Protein AF-A0A846Q5H7-F1 (afdb_monomer_lite)

Sequence (48 aa):
MVVGADSHTCTYGALGVFATGIGSTEMTSVFITGRLWFKVPKVIKVVA

Structure (mmCIF, N/CA/C/O backbone):
data_AF-A0A846Q5H7-F1
#
_entry.id   AF-A0A846Q5H7-F1
#
loop_
_atom_site.group_PDB
_atom_site.id
_atom_site.type_symbol
_atom_sit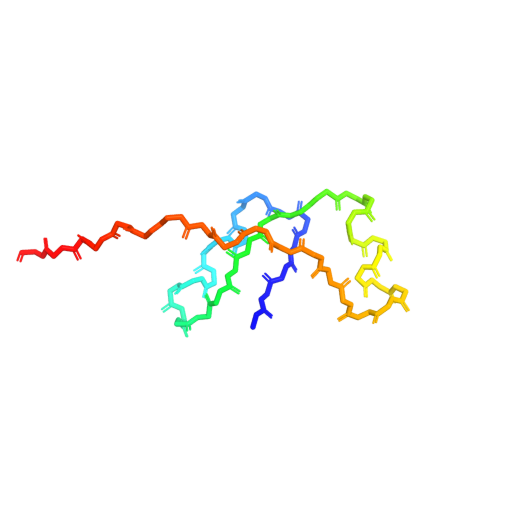e.label_atom_id
_atom_site.label_alt_id
_atom_site.label_comp_id
_atom_site.label_asym_id
_atom_site.label_entity_id
_atom_site.label_seq_id
_atom_site.pdbx_PDB_ins_code
_atom_site.Cartn_x
_atom_site.Cartn_y
_atom_site.Cartn_z
_atom_site.occupancy
_atom_site.B_iso_or_equiv
_atom_site.auth_seq_id
_atom_site.auth_comp_id
_atom_site.auth_asym_id
_atom_site.auth_atom_id
_atom_site.pdbx_PDB_model_num
ATOM 1 N N . MET A 1 1 ? -9.804 -1.989 -5.652 1.00 90.19 1 MET A N 1
ATOM 2 C CA . MET A 1 1 ? -8.427 -2.116 -5.132 1.00 90.19 1 MET A CA 1
ATOM 3 C C . MET A 1 1 ? -7.588 -1.048 -5.803 1.00 90.19 1 MET A C 1
ATOM 5 O O . MET A 1 1 ? -7.717 -0.908 -7.011 1.00 90.19 1 MET A O 1
ATOM 9 N N . VAL A 1 2 ? -6.801 -0.287 -5.044 1.00 97.81 2 VAL A N 1
ATOM 10 C CA . VAL A 1 2 ? -5.969 0.816 -5.552 1.00 97.81 2 VAL A CA 1
ATOM 11 C C . VAL A 1 2 ? -4.542 0.647 -5.036 1.00 97.81 2 VAL A C 1
ATOM 13 O O . VAL A 1 2 ? -4.336 0.364 -3.858 1.00 97.81 2 VAL A O 1
ATOM 16 N N . VAL A 1 3 ? -3.560 0.823 -5.913 1.00 98.06 3 VAL A N 1
ATOM 17 C CA . VAL A 1 3 ? -2.139 0.869 -5.555 1.00 98.06 3 VAL A CA 1
ATOM 18 C C . VAL A 1 3 ? -1.508 2.116 -6.152 1.00 98.06 3 VAL A C 1
ATOM 20 O O . VAL A 1 3 ? -1.915 2.562 -7.223 1.00 98.06 3 VAL A O 1
ATOM 23 N N . GLY A 1 4 ? -0.534 2.687 -5.455 1.00 97.88 4 GLY A N 1
ATOM 24 C CA . GLY A 1 4 ? 0.107 3.937 -5.843 1.00 97.88 4 GLY A CA 1
ATOM 25 C C . GLY A 1 4 ? 1.534 4.007 -5.319 1.00 97.88 4 GLY A C 1
ATOM 26 O O . GLY A 1 4 ? 1.875 3.334 -4.351 1.00 97.88 4 GLY A O 1
ATOM 27 N N . ALA A 1 5 ? 2.368 4.817 -5.969 1.00 97.44 5 ALA A N 1
ATOM 28 C CA . ALA A 1 5 ? 3.752 5.047 -5.543 1.00 97.44 5 ALA A CA 1
ATOM 29 C C . ALA A 1 5 ? 3.863 6.053 -4.378 1.00 97.44 5 ALA A C 1
ATOM 31 O O . ALA A 1 5 ? 4.957 6.318 -3.890 1.00 97.44 5 ALA A O 1
ATOM 32 N N . ASP A 1 6 ? 2.736 6.625 -3.944 1.00 98.38 6 ASP A N 1
ATOM 33 C CA . ASP A 1 6 ? 2.659 7.541 -2.811 1.00 98.38 6 ASP A CA 1
ATOM 34 C C . ASP A 1 6 ? 2.320 6.793 -1.511 1.00 98.38 6 ASP A C 1
ATOM 36 O O . ASP A 1 6 ? 1.465 5.898 -1.489 1.00 98.38 6 ASP A O 1
ATOM 40 N N . SER A 1 7 ? 2.957 7.182 -0.404 1.00 97.50 7 SER A N 1
ATOM 41 C CA . SER A 1 7 ? 2.747 6.546 0.903 1.00 97.50 7 SER A CA 1
ATOM 42 C C . SER A 1 7 ? 1.346 6.795 1.476 1.00 97.50 7 SER A C 1
ATOM 44 O O . SER A 1 7 ? 0.860 5.981 2.261 1.00 97.50 7 SER A O 1
ATOM 46 N N . HIS A 1 8 ? 0.654 7.850 1.031 1.00 98.44 8 HIS A N 1
ATOM 47 C CA . HIS A 1 8 ? -0.708 8.206 1.433 1.00 98.44 8 HIS A CA 1
ATOM 48 C C . HIS A 1 8 ? -1.777 7.677 0.474 1.00 98.44 8 HIS A C 1
ATOM 50 O O . HIS A 1 8 ? -2.950 8.038 0.600 1.00 98.44 8 HIS A O 1
ATOM 56 N N . THR A 1 9 ? -1.438 6.738 -0.416 1.00 98.56 9 THR A N 1
ATOM 57 C CA . THR A 1 9 ? -2.431 6.008 -1.225 1.00 98.56 9 THR A CA 1
ATOM 58 C C . THR A 1 9 ? -3.530 5.369 -0.350 1.00 98.56 9 THR A C 1
ATOM 60 O O . THR A 1 9 ? -4.660 5.194 -0.803 1.00 98.56 9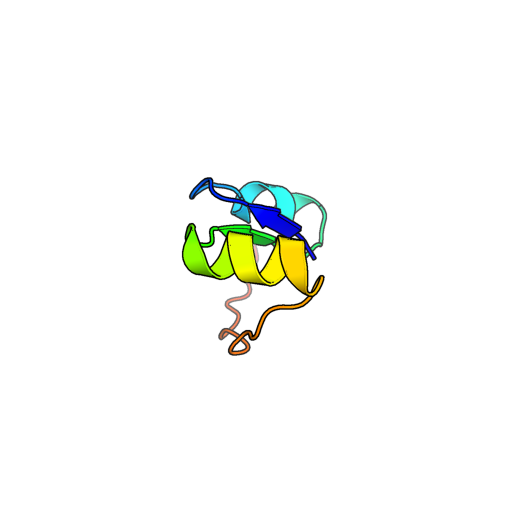 THR A O 1
ATOM 63 N N . CYS A 1 10 ? -3.252 5.083 0.932 1.00 97.94 10 CYS A N 1
ATOM 64 C CA . CYS A 1 10 ? -4.244 4.609 1.906 1.00 97.94 10 CYS A CA 1
ATOM 65 C C . CYS A 1 10 ? -5.450 5.553 2.092 1.00 97.94 10 CYS A C 1
ATOM 67 O O . CYS A 1 10 ? -6.515 5.085 2.489 1.00 97.94 10 CYS A O 1
ATOM 69 N N . THR A 1 11 ? -5.327 6.838 1.740 1.00 98.50 11 THR A N 1
ATOM 70 C CA . THR A 1 11 ? -6.416 7.832 1.773 1.00 98.50 11 THR A CA 1
ATOM 71 C C . THR A 1 11 ? -7.642 7.371 0.986 1.00 98.50 11 THR A C 1
ATOM 73 O O . THR A 1 11 ? -8.774 7.552 1.433 1.00 98.50 11 THR A O 1
ATOM 76 N N . TYR A 1 12 ? -7.441 6.688 -0.147 1.00 98.38 12 TYR A N 1
ATOM 77 C CA . TYR A 1 12 ? -8.544 6.146 -0.944 1.00 98.38 12 TYR A CA 1
ATOM 78 C C . TYR A 1 12 ? -9.359 5.076 -0.200 1.00 98.38 12 TYR A C 1
ATOM 80 O O . TYR A 1 12 ? -10.486 4.790 -0.598 1.00 98.38 12 TYR A O 1
ATOM 88 N N . GLY A 1 13 ? -8.852 4.532 0.913 1.00 97.75 13 GLY A N 1
ATOM 89 C CA . GLY A 1 13 ? -9.595 3.643 1.807 1.00 97.75 13 GLY A CA 1
ATOM 90 C C . GLY A 1 13 ? -10.885 4.255 2.359 1.00 97.75 13 GLY A C 1
ATOM 91 O O . GLY A 1 13 ? -11.840 3.522 2.611 1.00 97.75 13 GLY A O 1
ATOM 92 N N . ALA A 1 14 ? -10.970 5.588 2.445 1.00 97.69 14 ALA A N 1
ATOM 93 C CA . ALA A 1 14 ? -12.195 6.302 2.813 1.00 97.69 14 ALA A CA 1
ATOM 94 C C . ALA A 1 14 ? -13.370 6.037 1.849 1.00 97.69 14 ALA A C 1
ATOM 96 O O . ALA A 1 14 ? -14.526 6.181 2.232 1.00 97.69 14 ALA A O 1
ATOM 97 N N . LEU A 1 15 ? -13.086 5.603 0.616 1.00 98.25 15 LEU A N 1
ATOM 98 C CA . LEU A 1 15 ? -14.085 5.251 -0.397 1.00 98.25 15 LEU A CA 1
ATOM 99 C C . LEU A 1 15 ? -14.549 3.783 -0.307 1.00 98.25 15 LEU A C 1
ATOM 101 O O . LEU A 1 15 ? -15.219 3.294 -1.213 1.00 98.25 15 LEU A O 1
ATOM 105 N N . GLY A 1 16 ? -14.169 3.049 0.746 1.00 96.69 16 GLY A N 1
ATOM 106 C CA . GLY A 1 16 ? -14.546 1.642 0.932 1.00 96.69 16 GLY A CA 1
ATOM 107 C C . GLY A 1 16 ? -13.757 0.657 0.062 1.00 96.69 16 GLY A C 1
ATOM 108 O O . GLY A 1 16 ? -14.183 -0.482 -0.127 1.00 96.69 16 GLY A O 1
ATOM 109 N N . VAL A 1 17 ? -12.604 1.069 -0.474 1.00 97.62 17 VAL A N 1
ATOM 110 C CA . VAL A 1 17 ? -11.720 0.214 -1.281 1.00 97.62 17 VAL A CA 1
ATOM 111 C C . VAL A 1 17 ? -10.453 -0.158 -0.514 1.00 97.62 17 VAL A C 1
ATOM 113 O O . VAL A 1 17 ? -9.911 0.641 0.240 1.00 97.62 17 VAL A O 1
ATOM 116 N N . PHE A 1 18 ? -9.911 -1.355 -0.748 1.00 97.69 18 PHE A N 1
ATOM 117 C CA . PHE A 1 18 ? -8.551 -1.663 -0.299 1.00 97.69 18 PHE A CA 1
ATOM 118 C C . PHE A 1 18 ? -7.543 -0.814 -1.088 1.00 97.69 18 PHE A C 1
ATOM 120 O O . PHE A 1 18 ? -7.504 -0.910 -2.322 1.00 97.69 18 PHE A O 1
ATOM 127 N N . ALA A 1 19 ? -6.761 0.008 -0.384 1.00 98.19 19 ALA A N 1
ATOM 128 C CA . ALA A 1 19 ? -5.783 0.919 -0.966 1.00 98.19 19 ALA A CA 1
ATOM 129 C C . ALA A 1 19 ? -4.457 0.890 -0.194 1.00 98.19 19 ALA A C 1
ATOM 131 O O . ALA A 1 19 ? -4.455 0.927 1.037 1.00 98.19 19 ALA A O 1
ATOM 132 N N . THR A 1 20 ? -3.329 0.820 -0.903 1.00 98.19 20 THR A N 1
ATOM 133 C CA . THR A 1 20 ? -2.002 0.764 -0.272 1.00 98.19 20 THR A CA 1
ATOM 134 C C . THR A 1 20 ? -0.909 1.368 -1.153 1.00 98.19 20 THR A C 1
ATOM 136 O O . THR A 1 20 ? -1.001 1.331 -2.381 1.00 98.19 20 THR A O 1
ATOM 139 N N . GLY A 1 21 ? 0.111 1.945 -0.518 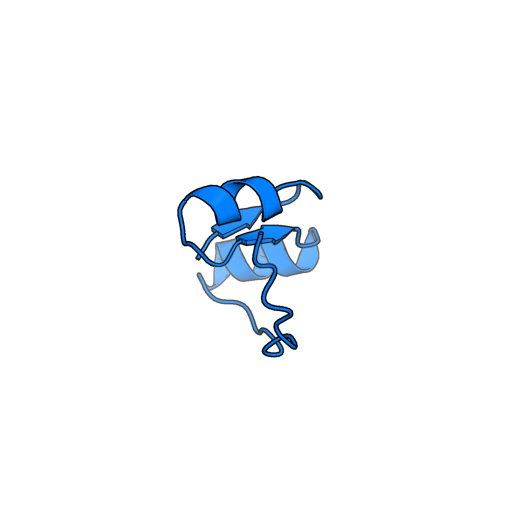1.00 98.25 21 GLY A N 1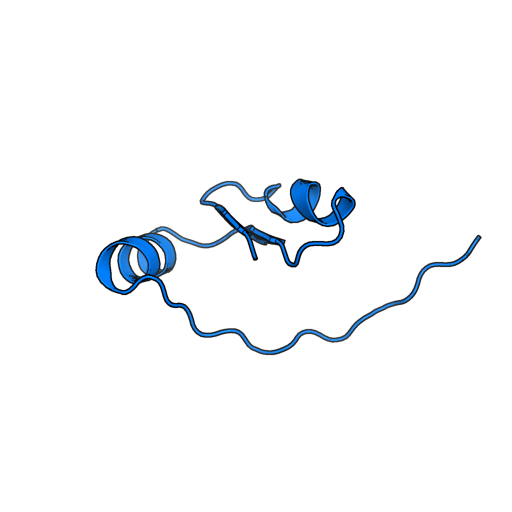
ATOM 140 C CA . GLY A 1 21 ? 1.320 2.399 -1.199 1.00 98.25 21 GLY A CA 1
ATOM 141 C C . GLY A 1 21 ? 2.238 1.216 -1.517 1.00 98.25 21 GLY A C 1
ATOM 142 O O . GLY A 1 21 ? 2.363 0.297 -0.708 1.00 98.25 21 GLY A O 1
ATOM 143 N N . ILE A 1 22 ? 2.871 1.234 -2.687 1.00 98.50 22 ILE A N 1
ATOM 144 C CA . ILE A 1 22 ? 3.800 0.194 -3.149 1.00 98.50 22 ILE A CA 1
ATOM 145 C C . ILE A 1 22 ? 5.088 0.816 -3.702 1.00 98.50 22 ILE A C 1
ATOM 147 O O . ILE A 1 22 ? 5.113 1.993 -4.060 1.00 98.50 22 ILE A O 1
ATOM 151 N N . GLY A 1 23 ? 6.162 0.027 -3.774 1.00 98.12 23 GLY A N 1
ATOM 152 C CA . GLY A 1 23 ? 7.434 0.457 -4.345 1.00 98.12 23 GLY A CA 1
ATOM 153 C C . GLY A 1 23 ? 7.452 0.429 -5.876 1.00 98.12 23 GLY A C 1
ATOM 154 O O . GLY A 1 23 ? 6.498 0.021 -6.545 1.00 98.12 23 GLY A O 1
ATOM 155 N N . SER A 1 24 ? 8.575 0.859 -6.454 1.00 97.88 24 SER A N 1
ATOM 156 C CA . SER A 1 24 ? 8.783 0.907 -7.908 1.00 97.88 24 SER A CA 1
ATOM 157 C C . SER A 1 24 ? 8.799 -0.481 -8.558 1.00 97.88 24 SER A C 1
ATOM 159 O O . SER A 1 24 ? 8.273 -0.656 -9.661 1.00 97.88 24 SER A O 1
ATOM 161 N N . THR A 1 25 ? 9.355 -1.483 -7.875 1.00 98.00 25 THR A N 1
ATOM 162 C CA . THR A 1 25 ? 9.383 -2.874 -8.347 1.00 98.00 25 THR A CA 1
ATOM 163 C C . THR A 1 25 ? 7.973 -3.452 -8.432 1.00 98.00 25 THR A C 1
ATOM 165 O O . THR A 1 25 ? 7.589 -4.021 -9.454 1.00 98.00 25 THR A O 1
ATOM 168 N N . GLU A 1 26 ? 7.161 -3.254 -7.393 1.00 98.06 26 GLU A N 1
ATOM 169 C CA . GLU A 1 26 ? 5.767 -3.690 -7.387 1.00 98.06 26 GLU A CA 1
ATOM 170 C C . GLU A 1 26 ? 4.950 -2.934 -8.436 1.00 98.06 26 GLU A C 1
ATOM 172 O O . GLU A 1 26 ? 4.150 -3.547 -9.140 1.00 98.06 26 GLU A O 1
ATOM 177 N N . MET A 1 27 ? 5.182 -1.625 -8.593 1.00 98.06 27 MET A N 1
ATOM 178 C CA . MET A 1 27 ? 4.507 -0.819 -9.612 1.00 98.06 27 MET A CA 1
ATOM 179 C C . MET A 1 27 ? 4.811 -1.334 -11.023 1.00 98.06 27 MET A C 1
ATOM 181 O O . MET A 1 27 ? 3.909 -1.454 -11.849 1.00 98.06 27 MET A O 1
ATOM 185 N N . THR A 1 28 ? 6.059 -1.728 -11.284 1.00 98.31 28 THR A N 1
ATOM 186 C CA . THR A 1 28 ? 6.452 -2.355 -12.555 1.00 98.31 28 THR A CA 1
ATOM 187 C C . THR A 1 28 ? 5.698 -3.668 -12.781 1.00 98.31 28 THR A C 1
ATOM 189 O O . THR A 1 28 ? 5.161 -3.895 -13.865 1.00 98.31 28 THR A O 1
ATOM 192 N N . SER A 1 29 ? 5.585 -4.512 -11.749 1.00 98.19 29 SER A N 1
ATOM 193 C CA . SER A 1 29 ? 4.807 -5.757 -11.816 1.00 98.19 29 SER A CA 1
ATOM 194 C C . SER A 1 29 ? 3.328 -5.497 -12.128 1.00 98.19 29 SER A C 1
ATOM 196 O O . SER A 1 29 ? 2.743 -6.177 -12.974 1.00 98.19 29 SER A O 1
ATOM 198 N N . VAL A 1 30 ? 2.735 -4.472 -11.509 1.00 98.00 30 VAL A N 1
ATOM 199 C CA . VAL A 1 30 ? 1.346 -4.059 -11.755 1.00 98.00 30 VAL A CA 1
ATOM 200 C C . VAL A 1 30 ? 1.166 -3.550 -13.184 1.00 98.00 30 VAL A C 1
ATOM 202 O O . VAL A 1 30 ? 0.202 -3.946 -13.832 1.00 98.00 30 VAL A O 1
ATOM 205 N N . PHE A 1 31 ? 2.087 -2.739 -13.710 1.00 98.25 31 PHE A N 1
ATOM 206 C CA . PHE A 1 31 ? 1.998 -2.254 -15.091 1.00 98.25 31 PHE A CA 1
ATOM 207 C C . PHE A 1 31 ? 2.130 -3.366 -16.133 1.00 98.25 31 PHE A C 1
ATOM 209 O O . PHE A 1 31 ? 1.460 -3.309 -17.159 1.00 98.25 31 PHE A O 1
ATOM 216 N N . ILE A 1 32 ? 2.952 -4.385 -15.875 1.00 98.50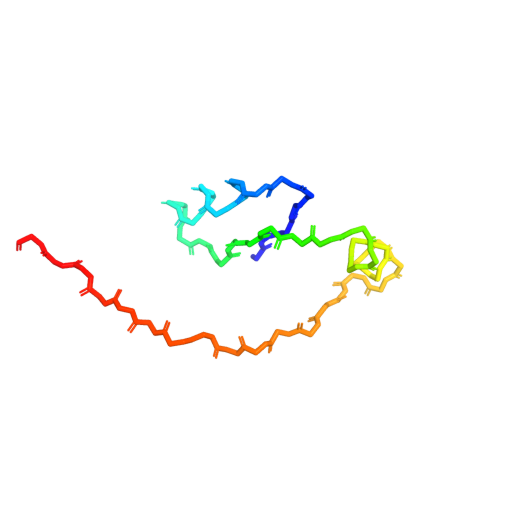 32 ILE A N 1
ATOM 217 C CA . ILE A 1 32 ? 3.146 -5.496 -16.816 1.00 98.50 32 ILE A CA 1
ATOM 218 C C . ILE A 1 32 ? 2.004 -6.514 -16.725 1.00 98.50 32 ILE A C 1
ATOM 220 O O . ILE A 1 32 ? 1.535 -7.016 -17.743 1.00 98.50 32 ILE A O 1
ATOM 224 N N . THR A 1 33 ? 1.574 -6.859 -15.510 1.00 98.31 33 THR A N 1
ATOM 225 C CA . THR A 1 33 ? 0.701 -8.024 -15.280 1.00 98.31 33 THR A CA 1
ATOM 226 C C . THR A 1 33 ? -0.726 -7.666 -14.872 1.00 98.31 33 THR A C 1
ATOM 228 O O . THR A 1 33 ? -1.603 -8.530 -14.892 1.00 98.31 33 THR A O 1
ATOM 231 N N . GLY A 1 34 ? -0.969 -6.426 -14.440 1.00 97.88 34 GLY A N 1
ATOM 232 C CA . GLY A 1 34 ? -2.220 -6.011 -13.803 1.00 97.88 34 GLY A CA 1
ATOM 233 C C . GLY A 1 34 ? -2.483 -6.687 -12.452 1.00 97.88 34 GLY A C 1
ATOM 234 O O . GLY A 1 34 ? -3.609 -6.641 -11.956 1.00 97.88 34 GLY A O 1
ATOM 235 N N . ARG A 1 35 ? -1.488 -7.367 -11.863 1.00 97.44 35 ARG A N 1
ATOM 236 C CA . ARG A 1 35 ? -1.635 -8.188 -10.654 1.00 97.44 35 ARG A CA 1
ATOM 237 C C . ARG A 1 35 ? -0.504 -7.915 -9.666 1.00 97.44 35 ARG A C 1
ATOM 239 O O . ARG A 1 35 ? 0.604 -7.550 -10.043 1.00 97.44 35 ARG A O 1
ATOM 246 N N . LEU A 1 36 ? -0.788 -8.124 -8.383 1.00 97.56 36 LEU A N 1
ATOM 247 C CA . LEU A 1 36 ? 0.205 -8.066 -7.315 1.00 97.56 36 LEU A CA 1
ATOM 248 C C . LEU A 1 36 ? -0.173 -9.041 -6.200 1.00 97.56 36 LEU A C 1
ATOM 250 O O . LEU A 1 36 ? -1.356 -9.293 -5.961 1.00 97.56 36 LEU A O 1
ATOM 254 N N . TRP A 1 37 ? 0.834 -9.593 -5.528 1.00 97.06 37 TRP A N 1
ATOM 255 C CA . TRP A 1 37 ? 0.634 -10.467 -4.378 1.00 97.06 37 TRP A CA 1
ATOM 256 C C . TRP A 1 37 ? 0.475 -9.638 -3.110 1.00 97.06 37 TRP A C 1
ATOM 258 O O . TRP A 1 37 ? 1.292 -8.766 -2.825 1.00 97.06 37 TRP A O 1
ATOM 268 N N . PHE A 1 38 ? -0.546 -9.956 -2.319 1.00 97.56 38 PHE A N 1
ATOM 269 C CA . PHE A 1 38 ? -0.769 -9.333 -1.022 1.00 97.56 38 PHE A CA 1
ATOM 270 C C . PHE A 1 38 ? -0.866 -10.393 0.063 1.00 97.56 38 PHE A C 1
ATOM 272 O O . PHE A 1 38 ? -1.562 -11.399 -0.082 1.00 97.56 38 PHE A O 1
ATOM 279 N N . LYS A 1 39 ? -0.222 -10.123 1.196 1.00 97.75 39 LYS A N 1
ATOM 280 C CA . LYS A 1 39 ? -0.563 -10.786 2.449 1.00 97.75 39 LYS A CA 1
ATOM 281 C C . LYS A 1 39 ? -1.784 -10.083 3.030 1.00 97.75 39 LYS A C 1
ATOM 283 O O . LYS A 1 39 ? -1.737 -8.876 3.256 1.00 97.75 39 LYS A O 1
ATOM 288 N N . VAL A 1 40 ? -2.853 -10.833 3.295 1.00 97.62 40 VAL A N 1
ATOM 289 C CA . VAL A 1 40 ? -4.056 -10.280 3.934 1.00 97.62 40 VAL A CA 1
ATOM 290 C C . VAL A 1 40 ? -3.670 -9.700 5.305 1.00 97.62 40 VAL A C 1
ATOM 292 O O . VAL A 1 40 ? -3.119 -10.436 6.135 1.00 97.62 40 VAL A O 1
ATOM 295 N N . PRO A 1 41 ? -3.889 -8.395 5.553 1.00 96.88 41 PRO A N 1
ATOM 296 C CA . PRO A 1 41 ? -3.505 -7.767 6.809 1.00 96.88 41 PRO A CA 1
ATOM 297 C C . PRO A 1 41 ? -4.490 -8.126 7.926 1.00 96.88 41 PRO A C 1
ATOM 299 O O . PRO A 1 41 ? -5.642 -8.487 7.685 1.00 96.88 41 PRO A O 1
ATOM 302 N N . LYS A 1 42 ? -4.047 -7.979 9.176 1.00 98.06 42 LYS A N 1
ATOM 303 C CA . LYS A 1 42 ? -4.966 -7.971 10.320 1.00 98.06 42 LYS A CA 1
ATOM 304 C C . LYS A 1 42 ? -5.805 -6.691 10.275 1.00 98.06 42 LYS A C 1
ATOM 306 O O . LYS A 1 42 ? -5.303 -5.646 9.870 1.00 98.06 42 LYS A O 1
ATOM 311 N N . VAL A 1 43 ? -7.056 -6.769 10.719 1.00 97.06 43 VAL A N 1
ATOM 312 C CA . VAL A 1 43 ? -7.988 -5.633 10.727 1.00 97.06 43 VAL A CA 1
ATOM 313 C C . VAL A 1 43 ? -8.253 -5.199 12.162 1.00 97.06 43 VAL A C 1
ATOM 315 O O . VAL A 1 43 ? -8.527 -6.033 13.024 1.00 97.06 43 VAL A O 1
ATOM 318 N N . ILE A 1 44 ? -8.197 -3.891 12.403 1.00 97.62 44 ILE A N 1
ATOM 319 C CA . ILE A 1 44 ? -8.624 -3.264 13.655 1.00 97.62 44 ILE A CA 1
ATOM 320 C C . ILE A 1 44 ? -9.891 -2.468 13.343 1.00 97.62 44 ILE A C 1
ATOM 322 O O . ILE A 1 44 ? -9.867 -1.576 12.497 1.00 97.62 44 ILE A O 1
ATOM 326 N N . LYS A 1 45 ? -11.005 -2.804 14.002 1.00 97.31 45 LYS A N 1
ATOM 327 C CA . LYS A 1 45 ? -12.260 -2.055 13.883 1.00 97.31 45 LYS A CA 1
ATOM 328 C C . LYS A 1 45 ? -12.255 -0.918 14.900 1.00 97.31 45 LYS A C 1
ATOM 330 O O . LYS A 1 45 ? -12.205 -1.176 16.098 1.00 97.31 45 LYS A O 1
ATOM 335 N N . VAL A 1 46 ? -12.335 0.316 14.414 1.00 96.94 46 VAL A N 1
ATOM 336 C CA . VAL A 1 46 ? -12.481 1.514 15.246 1.00 96.94 46 VAL A CA 1
ATOM 337 C C . VAL A 1 46 ? -1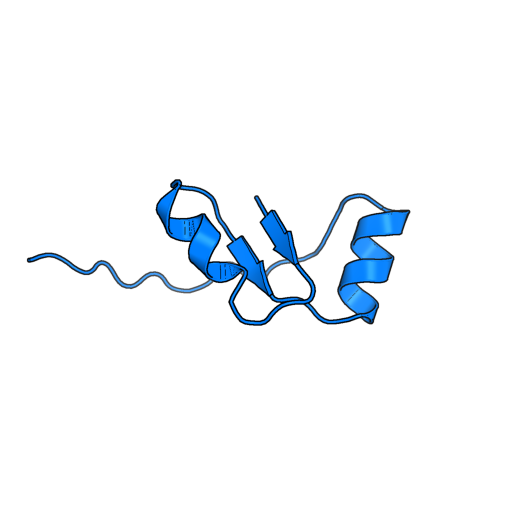3.957 1.902 15.254 1.00 96.94 46 VAL A C 1
ATOM 339 O O . VAL A 1 46 ? -14.563 2.048 14.194 1.00 96.94 46 VAL A O 1
ATOM 342 N N . VAL A 1 47 ? -14.544 2.009 16.442 1.00 96.50 47 VAL A N 1
ATOM 343 C CA . VAL A 1 47 ? -15.915 2.487 16.667 1.00 96.50 47 VAL A CA 1
ATOM 344 C C . VAL A 1 47 ? -15.852 3.707 17.582 1.00 96.50 47 VAL A C 1
ATOM 346 O O . VAL A 1 47 ? -14.926 3.802 18.388 1.00 96.50 47 VAL A O 1
ATOM 349 N N . ALA A 1 48 ? -16.791 4.633 17.403 1.00 82.56 48 ALA A N 1
ATOM 350 C CA . ALA A 1 48 ? -16.981 5.770 18.301 1.00 82.56 48 ALA A CA 1
ATOM 351 C C . ALA A 1 48 ? -17.834 5.369 19.510 1.00 82.56 48 ALA A C 1
ATOM 353 O O . ALA A 1 48 ? -18.689 4.466 19.338 1.00 82.56 48 ALA A O 1
#

Secondary structure (DSSP, 8-state):
-EEESSGGGGGGGGGTS-EEE--HHHHHHHHHHS----PPPP------

Foldseek 3Di:
DEEECDQVQCVCVVVVDDGGYDHPVQVVVCVVPVDDDDDDDDDDDDDD

pLDDT: mean 97.36, std 2.47, range [82.56, 98.56]

Radius of gyration: 12.12 Å; chains: 1; bounding box: 26×19×35 Å